Protein AF-A0A1I7XJQ4-F1 (afdb_monomer_lite)

Secondary structure (DSSP, 8-state):
---HHHHHHHHHHHHHHHHHHHHHHHTT-HHHHHHHHHHHHHHTT--S-TTHHHHHGGG-S-HHHHHHHHHHHHHHHHT-SSHHHHHHHHHHHTT-

Foldseek 3Di:
DPDPVVVVVVVVVLLVLLVVLLVCLVVLVLVVSLVVLQVVCVVVVDPQASCVVLVVQCVDPDPSSNVSSVSSLVSNLVSPPDPVSNVVSVCRVVVD

Sequence (96 aa):
MQTEFTELIFESEILTALRLLLTALQRGRFDDAVDCITAWQDLTDSNDSPLCPLLECLQDEDQSIVTEAIRVISGLVLHAPDSVREFRIKNELAGK

pLDDT: mean 84.03, std 17.73, range [28.53, 97.94]

Organism: Heterorhabditis bacteriophora (NCBI:txid37862)

Structure (mmCIF, N/CA/C/O backbone):
data_AF-A0A1I7XJQ4-F1
#
_entry.id   AF-A0A1I7XJQ4-F1
#
loop_
_atom_site.group_PDB
_atom_site.id
_atom_site.type_symbol
_atom_site.label_atom_id
_atom_site.label_alt_id
_atom_site.label_comp_id
_atom_site.label_asym_id
_atom_site.label_entity_id
_atom_site.label_seq_id
_atom_site.pdbx_PDB_ins_code
_atom_site.Cartn_x
_atom_site.Cartn_y
_atom_site.Cartn_z
_atom_site.occupancy
_atom_site.B_iso_or_equiv
_atom_site.auth_seq_id
_atom_site.auth_comp_id
_atom_site.auth_asym_id
_atom_site.auth_atom_id
_atom_site.pdbx_PDB_model_num
ATOM 1 N N . MET A 1 1 ? -26.561 9.087 11.438 1.00 38.56 1 MET A N 1
ATOM 2 C CA . MET A 1 1 ? -26.710 7.839 12.214 1.00 38.56 1 MET A CA 1
ATOM 3 C C . MET A 1 1 ? -26.264 6.708 11.300 1.00 38.56 1 MET A C 1
ATOM 5 O O . MET A 1 1 ? -27.095 6.006 10.742 1.00 38.56 1 MET A O 1
ATOM 9 N N . GLN A 1 2 ? -24.958 6.643 11.031 1.00 39.88 2 GLN A N 1
ATOM 10 C CA . GLN A 1 2 ? -24.352 5.447 10.454 1.00 39.88 2 GLN A CA 1
ATOM 11 C C . GLN A 1 2 ? -24.265 4.450 11.607 1.00 39.88 2 GLN A C 1
ATOM 13 O O . GLN A 1 2 ? -23.828 4.794 12.699 1.00 39.88 2 GLN A O 1
ATOM 18 N N . THR A 1 3 ? -24.879 3.294 11.417 1.00 38.28 3 THR A N 1
ATOM 19 C CA . THR A 1 3 ? -24.936 2.208 12.393 1.00 38.28 3 THR A CA 1
ATOM 20 C C . THR A 1 3 ? -23.560 1.559 12.502 1.00 38.28 3 THR A C 1
ATOM 22 O O . THR A 1 3 ? -22.984 1.270 11.461 1.00 38.28 3 THR A O 1
ATOM 25 N N . GLU A 1 4 ? -23.091 1.254 13.718 1.00 39.88 4 GLU A N 1
ATOM 26 C CA . GLU A 1 4 ? -21.866 0.470 14.017 1.00 39.88 4 GLU A CA 1
ATOM 27 C C . GLU A 1 4 ? -21.695 -0.761 13.104 1.00 39.88 4 GLU A C 1
ATOM 29 O O . GLU A 1 4 ? -20.591 -1.173 12.781 1.00 39.88 4 GLU A O 1
ATOM 34 N N . PHE A 1 5 ? 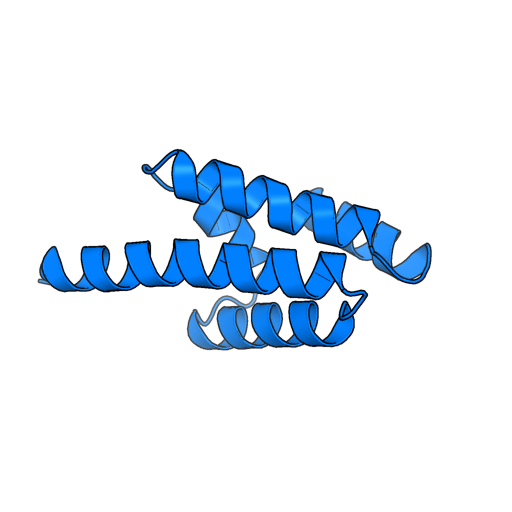-22.803 -1.341 12.631 1.00 28.53 5 PHE A N 1
ATOM 35 C CA . PHE A 1 5 ? -22.816 -2.473 11.705 1.00 28.53 5 PHE A CA 1
ATOM 36 C C . PHE A 1 5 ? -22.227 -2.163 10.317 1.00 28.53 5 PHE A C 1
ATOM 38 O O . PHE A 1 5 ? -21.724 -3.062 9.652 1.00 28.53 5 PHE A O 1
ATOM 45 N N . THR A 1 6 ? -22.308 -0.914 9.859 1.00 33.28 6 THR A N 1
ATOM 46 C CA . THR A 1 6 ? -21.736 -0.476 8.583 1.00 33.28 6 THR A CA 1
ATOM 47 C C . THR A 1 6 ? -20.226 -0.273 8.719 1.00 33.28 6 THR A C 1
ATOM 49 O O . THR A 1 6 ? -19.493 -0.734 7.854 1.00 33.28 6 THR A O 1
ATOM 52 N N . GLU A 1 7 ? -19.759 0.323 9.822 1.00 46.03 7 GLU A N 1
ATOM 53 C CA . GLU A 1 7 ? -18.325 0.446 10.153 1.00 46.03 7 GLU A CA 1
ATOM 54 C C . GLU A 1 7 ? -17.660 -0.934 10.276 1.00 46.03 7 GLU A C 1
ATOM 56 O O . GLU A 1 7 ? -16.644 -1.183 9.636 1.00 46.03 7 GLU A O 1
ATOM 61 N N . LEU A 1 8 ? -18.305 -1.886 10.961 1.00 39.09 8 LEU A N 1
ATOM 62 C CA . LEU A 1 8 ? -17.768 -3.240 11.157 1.00 39.09 8 LEU A CA 1
ATOM 63 C C . LEU A 1 8 ? -17.660 -4.065 9.859 1.00 39.09 8 LEU A C 1
ATOM 65 O O . LEU A 1 8 ? -16.751 -4.886 9.710 1.00 39.09 8 LEU A O 1
ATOM 69 N N . ILE A 1 9 ? -18.595 -3.877 8.915 1.00 42.72 9 ILE A N 1
ATOM 70 C CA . ILE A 1 9 ? -18.516 -4.512 7.588 1.00 42.72 9 ILE A CA 1
ATOM 71 C C . ILE A 1 9 ? -17.318 -3.936 6.825 1.00 42.72 9 ILE A C 1
ATOM 73 O O . ILE A 1 9 ? -16.498 -4.716 6.336 1.00 42.72 9 ILE A O 1
ATOM 77 N N . PHE A 1 10 ? -17.149 -2.609 6.829 1.00 56.56 10 PHE A N 1
ATOM 78 C CA . PHE A 1 10 ? -16.030 -1.947 6.160 1.00 56.56 10 PHE A CA 1
ATOM 79 C C . PHE A 1 10 ? -14.666 -2.278 6.787 1.00 56.56 10 PHE A C 1
ATOM 81 O O . PHE A 1 10 ? -13.725 -2.523 6.042 1.00 56.56 10 PHE A O 1
ATOM 88 N N . GLU A 1 11 ? -14.529 -2.388 8.110 1.00 56.94 11 GLU A N 1
ATOM 89 C CA . GLU A 1 11 ? -13.250 -2.737 8.763 1.00 56.94 11 GLU A CA 1
ATOM 90 C C . GLU A 1 11 ? -12.743 -4.135 8.370 1.00 56.94 11 GLU A C 1
ATOM 92 O O . GLU A 1 11 ? -11.573 -4.324 8.015 1.00 56.94 11 GLU A O 1
ATOM 97 N N . SER A 1 12 ? -13.637 -5.132 8.360 1.00 61.81 12 SER A N 1
ATOM 98 C CA . SER A 1 12 ? -13.286 -6.495 7.936 1.00 61.81 12 SER A CA 1
ATOM 99 C C . SER A 1 12 ? -12.898 -6.567 6.450 1.00 61.81 12 SER A C 1
ATOM 101 O O . SER A 1 12 ? -12.033 -7.361 6.050 1.00 61.81 12 SER A O 1
ATOM 103 N N . GLU A 1 13 ? -13.500 -5.702 5.632 1.00 80.19 13 GLU A N 1
ATOM 104 C CA . GLU A 1 13 ? -13.214 -5.555 4.208 1.00 80.19 13 GLU A CA 1
ATOM 105 C C . GLU A 1 13 ? -11.902 -4.799 3.971 1.00 80.19 13 GLU A C 1
ATOM 107 O O . GLU A 1 13 ? -11.124 -5.219 3.113 1.00 80.19 13 GLU A O 1
ATOM 112 N N . ILE A 1 14 ? -11.587 -3.780 4.779 1.00 87.25 14 ILE A N 1
ATOM 113 C CA . ILE A 1 14 ? -10.326 -3.026 4.739 1.00 87.25 14 ILE A CA 1
ATOM 114 C C . ILE A 1 14 ? -9.152 -3.952 5.039 1.00 87.25 14 ILE A C 1
ATOM 116 O O . ILE A 1 14 ? -8.221 -4.049 4.236 1.00 87.25 14 ILE A O 1
ATOM 120 N N . LEU A 1 15 ? -9.199 -4.708 6.140 1.00 90.31 15 LEU A N 1
ATOM 121 C CA . LEU A 1 15 ? -8.115 -5.632 6.484 1.00 90.31 15 LEU A CA 1
ATOM 122 C C . LEU A 1 15 ? -7.901 -6.687 5.386 1.00 90.31 15 LEU A C 1
ATOM 124 O O . LEU A 1 15 ? -6.768 -7.053 5.058 1.00 90.31 15 LEU A O 1
ATOM 128 N N . THR A 1 16 ? -8.990 -7.170 4.786 1.00 90.75 16 THR A N 1
ATOM 129 C CA . THR A 1 16 ? -8.932 -8.115 3.665 1.00 90.75 16 THR A CA 1
ATOM 130 C C . THR A 1 16 ? -8.333 -7.469 2.415 1.00 90.75 16 THR A C 1
ATOM 132 O O . THR A 1 16 ? -7.458 -8.067 1.783 1.00 90.75 16 THR A O 1
ATOM 135 N N . ALA A 1 17 ? -8.737 -6.245 2.080 1.00 91.19 17 ALA A N 1
ATOM 136 C CA . ALA A 1 17 ? -8.201 -5.480 0.961 1.00 91.19 17 ALA A CA 1
ATOM 137 C C . ALA A 1 17 ? -6.694 -5.234 1.124 1.00 91.19 17 ALA A C 1
ATOM 139 O O . ALA A 1 17 ? -5.926 -5.534 0.209 1.00 91.19 17 ALA A O 1
ATOM 140 N N . LEU A 1 18 ? -6.243 -4.814 2.310 1.00 94.44 18 LEU A N 1
ATOM 141 C CA . LEU A 1 18 ? -4.822 -4.627 2.625 1.00 94.44 18 LEU A CA 1
ATOM 142 C C . LEU A 1 18 ? -4.018 -5.920 2.419 1.00 94.44 18 LEU A C 1
ATOM 144 O O . LEU A 1 18 ? -2.950 -5.911 1.802 1.00 94.44 18 LEU A O 1
ATOM 148 N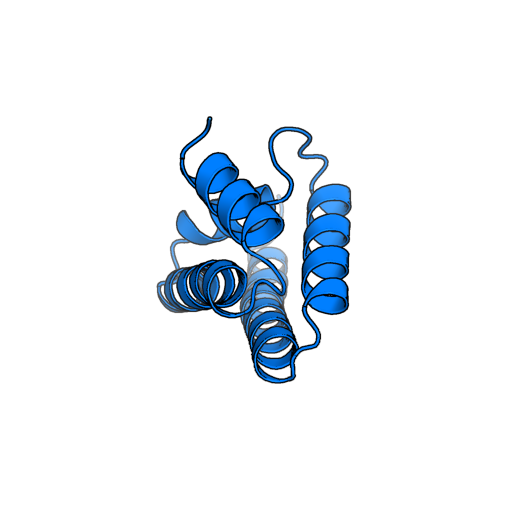 N . ARG A 1 19 ? -4.547 -7.070 2.854 1.00 95.31 19 ARG A N 1
ATOM 149 C CA . ARG A 1 19 ? -3.905 -8.378 2.627 1.00 95.31 19 ARG A CA 1
ATOM 150 C C . ARG A 1 19 ? -3.841 -8.758 1.148 1.00 95.31 19 ARG A C 1
ATOM 152 O O . ARG A 1 19 ? -2.844 -9.342 0.710 1.00 95.31 19 ARG A O 1
ATOM 159 N N . LEU A 1 20 ? -4.873 -8.439 0.368 1.00 94.00 20 LEU A N 1
ATOM 160 C CA . LEU A 1 20 ? -4.889 -8.677 -1.078 1.00 94.00 20 LEU A CA 1
ATOM 161 C C . LEU A 1 20 ? -3.878 -7.788 -1.810 1.00 94.00 20 LEU A C 1
ATOM 163 O O . LEU A 1 20 ? -3.140 -8.300 -2.655 1.00 94.00 20 LEU A O 1
ATOM 167 N N . LEU A 1 21 ? -3.782 -6.508 -1.440 1.00 95.44 21 LEU A N 1
ATOM 168 C CA . LEU A 1 21 ? -2.774 -5.574 -1.950 1.00 95.44 21 LEU A CA 1
ATOM 169 C C . LEU A 1 21 ? -1.360 -6.080 -1.653 1.00 95.44 21 LEU A C 1
ATOM 171 O O . LEU A 1 21 ? -0.540 -6.210 -2.562 1.00 95.44 21 LEU A O 1
ATOM 175 N N . LEU A 1 22 ? -1.091 -6.470 -0.404 1.00 96.81 22 LEU A N 1
ATOM 176 C CA . LEU A 1 22 ? 0.201 -7.036 -0.016 1.00 96.81 22 LEU A CA 1
ATOM 177 C C . LEU A 1 22 ? 0.534 -8.301 -0.821 1.00 96.81 22 LEU A C 1
ATOM 179 O O . LEU A 1 22 ? 1.655 -8.464 -1.301 1.00 96.81 22 LEU A O 1
ATOM 183 N N . THR A 1 23 ? -0.452 -9.177 -1.025 1.00 96.62 23 THR A N 1
ATOM 184 C CA . THR A 1 23 ? -0.292 -10.388 -1.844 1.00 96.62 23 THR A CA 1
ATOM 185 C C . THR A 1 23 ? -0.001 -10.053 -3.310 1.00 96.62 23 THR A C 1
ATOM 187 O O . THR A 1 23 ? 0.768 -10.759 -3.963 1.00 96.62 23 THR A O 1
ATOM 190 N N . ALA A 1 24 ? -0.612 -9.004 -3.865 1.00 94.88 24 ALA A N 1
ATOM 191 C CA . ALA A 1 24 ? -0.326 -8.543 -5.221 1.00 94.88 24 ALA A CA 1
ATOM 192 C C . ALA A 1 24 ? 1.126 -8.057 -5.347 1.00 94.88 24 ALA A C 1
ATOM 194 O O . ALA A 1 24 ? 1.843 -8.542 -6.226 1.00 94.88 24 ALA A O 1
ATOM 195 N N . LEU A 1 25 ? 1.585 -7.224 -4.409 1.00 96.81 25 LEU A N 1
ATOM 196 C CA . LEU A 1 25 ? 2.962 -6.719 -4.354 1.00 96.81 25 LEU A CA 1
ATOM 197 C C . LEU A 1 25 ? 3.989 -7.856 -4.266 1.00 96.81 25 LEU A C 1
ATOM 199 O O . LEU A 1 25 ? 4.918 -7.918 -5.069 1.00 96.81 25 LEU A O 1
ATOM 203 N N . GLN A 1 26 ? 3.769 -8.826 -3.375 1.00 96.00 26 GLN A N 1
ATOM 204 C CA . GLN A 1 26 ? 4.638 -10.002 -3.222 1.00 96.00 26 GLN A CA 1
ATOM 205 C C . GLN A 1 26 ? 4.699 -10.885 -4.477 1.00 96.00 26 GLN A C 1
ATOM 207 O O . GLN A 1 26 ? 5.667 -11.617 -4.679 1.00 96.00 26 GLN A O 1
ATOM 212 N N . ARG A 1 27 ? 3.672 -10.827 -5.331 1.00 97.25 27 ARG A N 1
ATOM 213 C CA . ARG A 1 27 ? 3.612 -11.539 -6.616 1.00 97.25 27 ARG A CA 1
ATOM 214 C C . ARG A 1 27 ? 4.170 -10.720 -7.784 1.00 97.25 27 ARG A C 1
ATOM 216 O O . ARG A 1 27 ? 4.010 -11.138 -8.926 1.00 97.25 27 ARG A O 1
ATOM 223 N N . GLY A 1 28 ? 4.788 -9.567 -7.522 1.00 95.25 28 GLY A N 1
ATOM 224 C CA . GLY A 1 28 ? 5.319 -8.674 -8.554 1.00 95.25 28 GLY A CA 1
ATOM 225 C C . GLY A 1 28 ? 4.241 -7.932 -9.346 1.00 95.25 28 GLY A C 1
ATOM 226 O O . GLY A 1 28 ? 4.538 -7.356 -10.388 1.00 95.25 28 GLY A O 1
ATOM 227 N N . ARG A 1 29 ? 2.990 -7.932 -8.870 1.00 95.81 29 ARG A N 1
ATOM 228 C CA . ARG A 1 29 ? 1.866 -7.216 -9.488 1.00 95.81 29 ARG A CA 1
ATOM 229 C C . ARG A 1 29 ? 1.763 -5.820 -8.888 1.00 95.81 29 ARG A C 1
ATOM 231 O O . ARG A 1 29 ? 0.825 -5.508 -8.160 1.00 95.81 29 ARG A O 1
ATOM 238 N N . PHE A 1 30 ? 2.810 -5.034 -9.117 1.00 95.75 30 PHE A N 1
ATOM 239 C CA . PHE A 1 30 ? 2.939 -3.697 -8.550 1.00 95.75 30 PHE A CA 1
ATOM 240 C C . PHE A 1 30 ? 1.889 -2.739 -9.117 1.00 95.75 30 PHE A C 1
ATOM 242 O O . PHE A 1 30 ? 1.211 -2.069 -8.346 1.00 95.75 30 PHE A O 1
ATOM 249 N N . ASP A 1 31 ? 1.731 -2.715 -10.443 1.00 95.31 31 ASP A N 1
ATOM 250 C CA . ASP A 1 31 ? 0.785 -1.813 -11.106 1.00 95.31 31 ASP A CA 1
ATOM 251 C C . ASP A 1 31 ? -0.662 -2.126 -10.686 1.00 95.31 31 ASP A C 1
ATOM 253 O O . ASP A 1 31 ? -1.361 -1.216 -10.260 1.00 95.31 31 ASP A O 1
ATOM 257 N N . ASP A 1 32 ? -1.058 -3.408 -10.631 1.00 93.75 32 ASP A N 1
ATOM 258 C CA . ASP A 1 32 ? -2.373 -3.820 -10.107 1.00 93.75 32 ASP A CA 1
ATOM 259 C C . ASP A 1 32 ? -2.633 -3.283 -8.685 1.00 93.75 32 ASP A C 1
ATOM 261 O O . ASP A 1 32 ? -3.746 -2.881 -8.353 1.00 93.75 32 ASP A O 1
ATOM 265 N N . ALA A 1 33 ? -1.618 -3.307 -7.813 1.00 93.31 33 ALA A N 1
ATOM 266 C CA . ALA A 1 33 ? -1.757 -2.823 -6.442 1.00 93.31 33 ALA A CA 1
ATOM 267 C C . ALA A 1 33 ? -1.909 -1.297 -6.394 1.00 93.31 33 ALA A C 1
ATOM 269 O O . ALA A 1 33 ? -2.729 -0.798 -5.626 1.00 93.31 33 ALA A O 1
ATOM 270 N N . VAL A 1 34 ? -1.148 -0.566 -7.214 1.00 92.88 34 VAL A N 1
ATOM 271 C CA . VAL A 1 34 ? -1.268 0.894 -7.335 1.00 92.88 34 VAL A CA 1
ATOM 272 C C . VAL A 1 34 ? -2.637 1.277 -7.886 1.00 92.88 34 VAL A C 1
ATOM 274 O O . VAL A 1 34 ? -3.297 2.113 -7.280 1.00 92.88 34 VAL A O 1
ATOM 277 N N . ASP A 1 35 ? -3.098 0.622 -8.952 1.00 90.62 35 ASP A N 1
ATOM 278 C CA . ASP A 1 35 ? -4.408 0.881 -9.557 1.00 90.62 35 ASP A CA 1
ATOM 279 C C . ASP A 1 35 ? -5.543 0.668 -8.547 1.00 90.62 35 ASP A C 1
ATOM 281 O O . ASP A 1 35 ? -6.460 1.484 -8.460 1.00 90.62 35 ASP A O 1
ATOM 285 N N . CYS A 1 36 ? -5.465 -0.384 -7.725 1.00 90.81 36 CYS A N 1
ATOM 286 C CA . CYS A 1 36 ? -6.434 -0.608 -6.653 1.00 90.81 36 CYS A CA 1
ATOM 287 C C . CYS A 1 36 ? -6.407 0.492 -5.580 1.00 90.81 36 CYS A C 1
ATOM 289 O O . CYS A 1 36 ? -7.463 0.879 -5.087 1.00 90.81 36 CYS A O 1
ATOM 291 N N . ILE A 1 37 ? -5.226 0.984 -5.198 1.00 89.88 37 ILE A N 1
ATOM 292 C CA . ILE A 1 37 ? -5.099 2.065 -4.208 1.00 89.88 37 ILE A CA 1
ATOM 293 C C . ILE A 1 37 ? -5.641 3.380 -4.782 1.00 89.88 37 ILE A C 1
ATOM 295 O O . ILE A 1 37 ? -6.362 4.090 -4.088 1.00 89.88 37 ILE A O 1
ATOM 299 N N . THR A 1 38 ? -5.357 3.681 -6.051 1.00 88.12 38 THR A N 1
ATOM 300 C CA . THR A 1 38 ? -5.918 4.847 -6.745 1.00 88.12 38 THR A CA 1
ATOM 301 C C . THR A 1 38 ? -7.438 4.754 -6.844 1.00 88.12 38 THR A C 1
ATOM 303 O O . THR A 1 38 ? -8.126 5.699 -6.482 1.00 88.12 38 THR A O 1
ATOM 306 N N . ALA A 1 39 ? -7.980 3.593 -7.219 1.00 85.75 39 ALA A N 1
ATOM 307 C CA . ALA A 1 39 ? -9.426 3.386 -7.242 1.00 85.75 39 ALA A CA 1
ATOM 308 C C . ALA A 1 39 ? -10.064 3.545 -5.851 1.00 85.75 39 ALA A C 1
ATOM 310 O O . ALA A 1 39 ? -11.184 4.032 -5.741 1.00 85.75 39 ALA A O 1
ATOM 311 N N . TRP A 1 40 ? -9.368 3.152 -4.781 1.00 86.81 40 TRP A N 1
ATOM 312 C CA . TRP A 1 40 ? -9.828 3.404 -3.416 1.00 86.81 40 TRP A CA 1
ATOM 313 C C . TRP A 1 40 ? -9.831 4.906 -3.100 1.00 86.81 40 TRP A C 1
ATOM 315 O O . TRP A 1 40 ? -10.825 5.414 -2.593 1.00 86.81 40 TRP A O 1
ATOM 325 N N . GLN A 1 41 ? -8.778 5.638 -3.459 1.00 84.00 41 GLN A N 1
ATOM 326 C CA . GLN A 1 41 ? -8.716 7.091 -3.276 1.00 84.00 41 GLN A CA 1
ATOM 327 C C . GLN A 1 41 ? -9.841 7.827 -4.026 1.00 84.00 41 GLN A C 1
ATOM 329 O O . GLN A 1 41 ? -10.453 8.733 -3.463 1.00 84.00 41 GLN A O 1
ATOM 334 N N . ASP A 1 42 ? -10.182 7.392 -5.240 1.00 82.25 42 ASP A N 1
ATOM 335 C CA . ASP A 1 42 ? -11.319 7.938 -5.993 1.00 82.25 42 ASP A CA 1
ATOM 336 C C . ASP A 1 42 ? -12.666 7.719 -5.274 1.00 82.25 42 ASP A C 1
ATOM 338 O O . ASP A 1 42 ? -13.581 8.528 -5.408 1.00 82.25 42 ASP A O 1
ATOM 342 N N . LEU A 1 43 ? -12.810 6.639 -4.496 1.00 79.88 43 LEU A N 1
ATOM 343 C CA . LEU A 1 43 ? -14.027 6.360 -3.724 1.00 79.88 43 LEU A CA 1
ATOM 344 C C . LEU A 1 43 ? -14.138 7.203 -2.450 1.00 79.88 43 LEU A C 1
ATOM 346 O O . LEU A 1 43 ? -15.248 7.383 -1.949 1.00 79.88 43 LEU A O 1
ATOM 350 N N . THR A 1 44 ? -13.018 7.691 -1.911 1.00 72.75 44 THR A N 1
ATOM 351 C CA . THR A 1 44 ? -13.002 8.514 -0.692 1.00 72.75 44 THR A CA 1
ATOM 352 C C . THR A 1 44 ? -13.038 10.018 -0.979 1.00 72.75 44 THR A C 1
ATOM 354 O O . THR A 1 44 ? -13.000 10.805 -0.036 1.00 72.75 44 THR A O 1
ATOM 357 N N . ASP A 1 45 ? -13.152 10.432 -2.253 1.00 65.88 45 ASP A N 1
ATOM 358 C CA . ASP A 1 45 ? -13.167 11.838 -2.710 1.00 65.88 45 ASP A CA 1
ATOM 359 C C . ASP A 1 45 ? -11.972 12.675 -2.185 1.00 65.88 45 ASP A C 1
ATOM 361 O O . ASP A 1 45 ? -12.008 13.909 -2.137 1.00 65.88 45 ASP A O 1
ATOM 365 N N . SER A 1 46 ? -10.879 12.013 -1.793 1.00 62.94 46 SER A N 1
ATOM 366 C CA . SER A 1 46 ? -9.699 12.663 -1.222 1.00 62.94 46 SER A CA 1
ATOM 367 C C . SER A 1 46 ? -8.697 13.003 -2.318 1.00 62.94 46 SER A C 1
ATOM 369 O O . SER A 1 46 ? -8.075 12.114 -2.885 1.00 62.94 46 SER A O 1
ATOM 371 N N . ASN A 1 47 ? -8.509 14.288 -2.629 1.00 62.81 47 ASN A N 1
ATOM 372 C CA . ASN A 1 47 ? -7.583 14.736 -3.684 1.00 62.81 47 ASN A CA 1
ATOM 373 C C . ASN A 1 47 ? -6.152 15.009 -3.192 1.00 62.81 47 ASN A C 1
ATOM 375 O O . ASN A 1 47 ? -5.319 15.474 -3.971 1.00 62.81 47 ASN A O 1
ATOM 379 N N . ASP A 1 48 ? -5.860 14.757 -1.917 1.00 69.75 48 ASP A N 1
ATOM 380 C CA . ASP A 1 48 ? -4.623 15.246 -1.303 1.00 69.75 48 ASP A CA 1
ATOM 381 C C . ASP A 1 48 ? -3.413 14.349 -1.590 1.00 69.75 48 ASP A C 1
ATOM 383 O O . ASP A 1 48 ? -2.292 14.845 -1.685 1.00 69.75 48 ASP A O 1
ATOM 387 N N . SER A 1 49 ? -3.620 13.036 -1.738 1.00 78.62 49 SER A N 1
ATOM 388 C CA . SER A 1 49 ? -2.538 12.075 -1.964 1.00 78.62 49 SER A CA 1
ATOM 389 C C . SER A 1 49 ? -3.055 10.751 -2.534 1.00 78.62 49 SER A C 1
ATOM 391 O O . SER A 1 49 ? -4.009 10.198 -1.983 1.00 78.62 49 SER A O 1
ATOM 393 N N . PRO A 1 50 ? -2.380 10.138 -3.528 1.00 79.19 50 PRO A N 1
ATOM 394 C CA . PRO A 1 50 ? -2.680 8.771 -3.959 1.00 79.19 50 PRO A CA 1
ATOM 395 C C . PRO A 1 50 ? -2.527 7.728 -2.844 1.00 79.19 50 PRO A C 1
ATOM 397 O O . PRO A 1 50 ? -3.073 6.638 -2.949 1.00 79.19 50 PRO A O 1
ATOM 400 N N . LEU A 1 51 ? -1.770 8.029 -1.782 1.00 87.44 51 LEU A N 1
ATOM 401 C CA . LEU A 1 51 ? -1.598 7.141 -0.629 1.00 87.44 51 LEU A CA 1
ATOM 402 C C . LEU A 1 51 ? -2.581 7.443 0.506 1.00 87.44 51 LEU A C 1
ATOM 404 O O . LEU A 1 51 ? -2.543 6.746 1.520 1.00 87.44 51 LEU A O 1
ATOM 408 N N . CYS A 1 52 ? -3.459 8.440 0.352 1.00 85.69 52 CYS A N 1
ATOM 409 C CA . CYS A 1 52 ? -4.378 8.886 1.398 1.00 85.69 52 CYS A CA 1
ATOM 410 C C . CYS A 1 52 ? -5.166 7.738 2.057 1.00 85.69 52 CYS A C 1
ATOM 412 O O . CYS A 1 52 ? -5.110 7.659 3.283 1.00 85.69 52 CYS A O 1
ATOM 414 N N . PRO A 1 53 ? -5.753 6.770 1.321 1.00 87.69 53 PRO A N 1
ATOM 415 C CA . PRO A 1 53 ? -6.475 5.665 1.958 1.00 87.69 53 PRO A CA 1
ATOM 416 C C . PRO A 1 53 ? -5.606 4.828 2.906 1.00 87.69 53 PRO A C 1
ATOM 418 O O . PRO A 1 53 ? -6.042 4.406 3.975 1.00 87.69 53 PRO A O 1
ATOM 421 N N . LEU A 1 54 ? -4.336 4.612 2.548 1.00 90.69 54 LEU A N 1
ATOM 422 C CA . LEU A 1 54 ? -3.396 3.889 3.405 1.00 90.69 54 LEU A CA 1
ATOM 423 C C . LEU A 1 54 ? -2.959 4.732 4.606 1.00 90.69 54 LEU A C 1
ATOM 425 O O . LEU A 1 54 ? -2.711 4.168 5.666 1.00 90.69 54 LEU A O 1
ATOM 429 N N . LEU A 1 55 ? -2.854 6.055 4.452 1.00 89.50 55 LEU A N 1
ATOM 430 C CA . LEU A 1 55 ? -2.532 6.973 5.547 1.00 89.50 55 LEU A CA 1
ATOM 431 C C . LEU A 1 55 ? -3.679 7.078 6.558 1.00 89.50 55 LEU A C 1
ATOM 433 O O . LEU A 1 55 ? -3.417 7.123 7.758 1.00 89.50 55 LEU A O 1
ATOM 437 N N . GLU A 1 56 ? -4.928 7.064 6.093 1.00 88.06 56 GLU A N 1
ATOM 438 C CA . GLU A 1 56 ? -6.119 6.989 6.946 1.00 88.06 56 GLU A CA 1
ATOM 439 C C . GLU A 1 56 ? -6.118 5.697 7.771 1.00 88.06 56 GLU A C 1
ATOM 441 O O . GLU A 1 56 ? -6.305 5.751 8.984 1.00 88.06 56 GLU A O 1
ATOM 446 N N . CYS A 1 57 ? -5.758 4.560 7.163 1.00 90.62 57 CYS A N 1
ATOM 447 C CA . CYS A 1 57 ? -5.609 3.285 7.878 1.00 90.62 57 CYS A CA 1
ATOM 448 C C . CYS A 1 57 ? -4.536 3.315 8.984 1.00 90.62 57 CYS A C 1
ATOM 450 O O . CYS A 1 57 ? -4.549 2.467 9.873 1.00 90.62 57 CYS A O 1
ATOM 452 N N . LEU A 1 58 ? -3.579 4.253 8.953 1.00 90.75 58 LEU A N 1
ATOM 453 C CA . LEU A 1 58 ? -2.594 4.412 10.034 1.00 90.75 58 LEU A CA 1
ATOM 454 C C . LEU A 1 58 ? -3.165 5.127 11.264 1.00 90.75 58 LEU A C 1
ATOM 456 O O . LEU A 1 58 ? -2.523 5.106 12.313 1.00 90.75 58 LEU A O 1
ATOM 460 N N . GLN A 1 59 ? -4.319 5.782 11.131 1.00 88.94 59 GLN A N 1
ATOM 461 C CA . GLN A 1 59 ? -5.031 6.452 12.223 1.00 88.94 59 GLN A CA 1
ATOM 462 C C . GLN A 1 59 ? -6.153 5.583 12.813 1.00 88.94 59 GLN A C 1
ATOM 464 O O . GLN A 1 59 ? -6.881 6.051 13.685 1.00 88.94 59 GLN A O 1
ATOM 469 N N . ASP A 1 60 ? -6.294 4.343 12.337 1.00 89.62 60 ASP A N 1
ATOM 470 C CA . ASP A 1 60 ? -7.320 3.400 12.775 1.00 89.62 60 ASP A CA 1
ATOM 471 C C . ASP A 1 60 ? -7.088 2.930 14.227 1.00 89.62 60 ASP A C 1
ATOM 473 O O . ASP A 1 60 ? -5.948 2.828 14.699 1.00 89.62 60 ASP A O 1
ATOM 477 N N . GLU A 1 61 ? -8.171 2.639 14.952 1.00 90.06 61 GLU A N 1
ATOM 478 C CA . GLU A 1 61 ? -8.103 2.129 16.324 1.00 90.06 61 GLU A CA 1
ATOM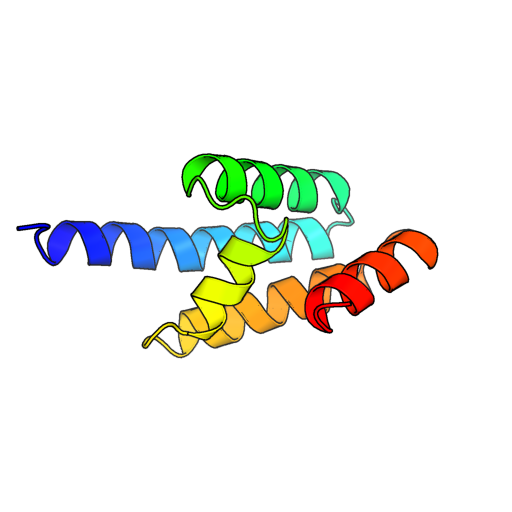 479 C C . GLU A 1 61 ? -7.702 0.639 16.364 1.00 90.06 61 GLU A C 1
ATOM 481 O O . GLU A 1 61 ? -7.040 0.200 17.318 1.00 90.06 61 GLU A O 1
ATOM 486 N N . ASP A 1 62 ? -8.021 -0.142 15.320 1.00 89.94 62 ASP A N 1
ATOM 487 C CA . ASP A 1 62 ? -7.615 -1.542 15.193 1.00 89.94 62 ASP A CA 1
ATOM 488 C C . ASP A 1 62 ? -6.145 -1.657 14.766 1.00 89.94 62 ASP A C 1
ATOM 490 O O . ASP A 1 62 ? -5.740 -1.453 13.617 1.00 89.94 62 ASP A O 1
ATOM 494 N N . GLN A 1 63 ? -5.324 -2.117 15.708 1.00 92.31 63 GLN A N 1
ATOM 495 C CA . GLN A 1 63 ? -3.899 -2.377 15.499 1.00 92.31 63 GLN A CA 1
ATOM 496 C C . GLN A 1 63 ? -3.611 -3.360 14.356 1.00 92.31 63 GLN A C 1
ATOM 498 O O . GLN A 1 63 ? -2.520 -3.331 13.777 1.00 92.31 63 GLN A O 1
ATOM 503 N N . SER A 1 64 ? -4.557 -4.236 14.023 1.00 93.31 64 SER A N 1
ATOM 504 C CA . SER A 1 64 ? -4.447 -5.165 12.899 1.00 93.31 64 SER A CA 1
ATOM 505 C C . SER A 1 64 ? -4.466 -4.419 11.569 1.00 93.31 64 SER A C 1
ATOM 507 O O . SER A 1 64 ? -3.622 -4.700 10.718 1.00 93.31 64 SER A O 1
ATOM 509 N N . ILE A 1 65 ? -5.375 -3.451 11.411 1.00 92.44 65 ILE A N 1
ATOM 510 C CA . ILE A 1 65 ? -5.478 -2.593 10.223 1.00 92.44 65 ILE A CA 1
ATOM 511 C C . ILE A 1 65 ? -4.216 -1.744 10.097 1.00 92.44 65 ILE A C 1
ATOM 513 O O . ILE A 1 65 ? -3.563 -1.781 9.051 1.00 92.44 65 ILE A O 1
ATOM 517 N N . VAL A 1 66 ? -3.795 -1.091 11.185 1.00 94.44 66 VAL A N 1
ATOM 518 C CA . VAL A 1 66 ? -2.567 -0.277 11.217 1.00 94.44 66 VAL A CA 1
ATOM 519 C C . VAL A 1 66 ? -1.345 -1.103 10.801 1.00 94.44 66 VAL A C 1
ATOM 521 O O . VAL A 1 66 ? -0.557 -0.693 9.945 1.0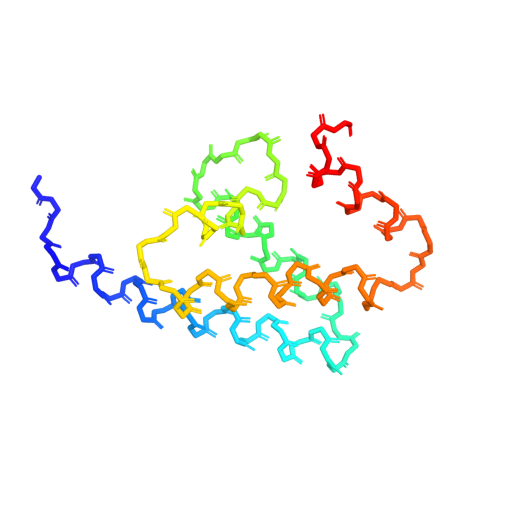0 94.44 66 VAL A O 1
ATOM 524 N N . THR A 1 67 ? -1.190 -2.302 11.367 1.00 96.69 67 THR A N 1
ATOM 525 C CA . THR A 1 67 ? -0.063 -3.194 11.050 1.00 96.69 67 THR A CA 1
ATOM 526 C C . THR A 1 67 ? -0.067 -3.602 9.578 1.00 96.69 67 THR A C 1
ATOM 528 O O . THR A 1 67 ? 0.981 -3.587 8.923 1.00 96.69 67 THR A O 1
ATOM 531 N N . GLU A 1 68 ? -1.231 -3.952 9.037 1.00 95.31 68 GLU A N 1
ATOM 532 C CA . GLU A 1 68 ? -1.349 -4.383 7.648 1.00 95.31 68 GLU A CA 1
ATOM 533 C C . GLU A 1 68 ? -1.147 -3.219 6.669 1.00 95.31 68 GLU A C 1
ATOM 535 O O . GLU A 1 68 ? -0.477 -3.399 5.650 1.00 95.31 68 GLU A O 1
ATOM 540 N N . ALA A 1 69 ? -1.608 -2.012 7.001 1.00 95.12 69 ALA A N 1
ATOM 541 C CA . ALA A 1 69 ? -1.352 -0.803 6.223 1.00 95.12 69 ALA A CA 1
ATOM 542 C C . ALA A 1 69 ? 0.150 -0.484 6.156 1.00 95.12 69 ALA A C 1
ATOM 544 O O . ALA A 1 69 ? 0.689 -0.284 5.065 1.00 95.12 69 ALA A O 1
ATOM 545 N N . ILE A 1 70 ? 0.871 -0.559 7.284 1.00 97.12 70 ILE A N 1
ATOM 546 C CA . ILE A 1 70 ? 2.338 -0.408 7.316 1.00 97.12 70 ILE A CA 1
ATOM 547 C C . ILE A 1 70 ? 3.019 -1.438 6.407 1.00 97.12 70 ILE A C 1
ATOM 549 O O . ILE A 1 70 ? 3.981 -1.110 5.704 1.00 97.12 70 ILE A O 1
ATOM 553 N N . ARG A 1 71 ? 2.537 -2.687 6.396 1.00 97.94 71 ARG A N 1
ATOM 554 C CA . ARG A 1 71 ? 3.077 -3.737 5.518 1.00 97.94 71 ARG A CA 1
ATOM 555 C C . ARG A 1 71 ? 2.836 -3.434 4.046 1.00 97.94 71 ARG A C 1
ATOM 557 O O . ARG A 1 71 ? 3.755 -3.637 3.257 1.00 97.94 71 ARG A O 1
ATOM 564 N N . VAL A 1 72 ? 1.657 -2.938 3.673 1.00 97.19 72 VAL A N 1
ATOM 565 C CA . VAL A 1 72 ? 1.371 -2.519 2.291 1.00 97.19 72 VAL A CA 1
ATOM 566 C C . VAL A 1 72 ? 2.279 -1.357 1.890 1.00 97.19 72 VAL A C 1
ATOM 568 O O . VAL A 1 72 ? 2.943 -1.450 0.862 1.00 97.19 72 VAL A O 1
ATOM 571 N N . ILE A 1 73 ? 2.402 -0.320 2.725 1.00 96.50 73 ILE A N 1
ATOM 572 C CA . ILE A 1 73 ? 3.277 0.839 2.469 1.00 96.50 73 ILE A CA 1
ATOM 573 C C . ILE A 1 73 ? 4.736 0.398 2.300 1.00 96.50 73 ILE A C 1
ATOM 575 O O . ILE A 1 73 ? 5.405 0.767 1.334 1.00 96.50 73 ILE A O 1
ATOM 579 N N . SER A 1 74 ? 5.226 -0.448 3.206 1.00 97.19 74 SER A N 1
ATOM 580 C CA . SER A 1 74 ? 6.579 -1.006 3.119 1.00 97.19 74 SER A CA 1
ATOM 581 C C . SER A 1 74 ? 6.754 -1.861 1.862 1.00 97.19 74 SER A C 1
ATOM 583 O O . SER A 1 74 ? 7.796 -1.805 1.214 1.00 97.19 74 SER A O 1
ATOM 585 N N . GLY A 1 75 ? 5.725 -2.628 1.495 1.00 97.56 75 GLY A N 1
ATOM 586 C CA . GLY A 1 75 ? 5.683 -3.433 0.281 1.00 97.56 75 GLY A CA 1
ATOM 587 C C . GLY A 1 75 ? 5.737 -2.590 -0.992 1.00 97.56 75 GLY A C 1
ATOM 588 O O . GLY A 1 75 ? 6.453 -2.964 -1.914 1.00 97.56 75 GLY A O 1
ATOM 589 N N . LEU A 1 76 ? 5.054 -1.443 -1.040 1.00 96.62 76 LEU A N 1
ATOM 590 C CA . LEU A 1 76 ? 5.121 -0.511 -2.170 1.00 96.62 76 LEU A CA 1
ATOM 591 C C . LEU A 1 76 ? 6.548 -0.001 -2.377 1.00 96.62 76 LEU A C 1
ATOM 593 O O . LEU A 1 76 ? 7.040 0.018 -3.499 1.00 96.62 76 LEU A O 1
ATOM 597 N N . VAL A 1 77 ? 7.241 0.364 -1.298 1.00 96.56 77 VAL A N 1
ATOM 598 C CA . VAL A 1 77 ? 8.638 0.810 -1.383 1.00 96.56 77 VAL A CA 1
ATOM 599 C C . VAL A 1 77 ? 9.557 -0.341 -1.803 1.00 96.56 77 VAL A C 1
ATOM 601 O O . VAL A 1 77 ? 10.379 -0.176 -2.699 1.00 96.56 77 VAL A O 1
ATOM 604 N N . LEU A 1 78 ? 9.414 -1.514 -1.181 1.00 97.25 78 LEU A N 1
ATOM 605 C CA . LEU A 1 78 ? 10.288 -2.666 -1.413 1.00 97.25 78 LEU A CA 1
ATOM 606 C C . LEU A 1 78 ? 10.123 -3.280 -2.810 1.00 97.25 78 LEU A C 1
ATOM 608 O O . LEU A 1 78 ? 11.096 -3.759 -3.387 1.00 97.25 78 LEU A O 1
ATOM 612 N N . HIS A 1 79 ? 8.896 -3.304 -3.330 1.00 96.81 79 HIS A N 1
ATOM 613 C CA . HIS A 1 79 ? 8.550 -3.926 -4.610 1.00 96.81 79 HIS A CA 1
ATOM 614 C C . HIS A 1 79 ? 8.396 -2.915 -5.751 1.00 96.81 79 HIS A C 1
ATOM 616 O O . HIS A 1 79 ? 7.920 -3.284 -6.826 1.00 96.81 79 HIS A O 1
ATOM 622 N N . ALA A 1 80 ? 8.802 -1.658 -5.546 1.00 96.38 80 ALA A N 1
ATOM 623 C CA . ALA A 1 80 ? 8.857 -0.672 -6.613 1.00 96.38 80 ALA A CA 1
ATOM 624 C C . ALA A 1 80 ? 9.734 -1.197 -7.771 1.00 96.38 80 ALA A C 1
ATOM 626 O O . ALA A 1 80 ? 10.852 -1.659 -7.535 1.00 96.38 80 ALA A O 1
ATOM 627 N N . PRO A 1 81 ? 9.261 -1.143 -9.030 1.00 95.19 81 PRO A N 1
ATOM 628 C CA . PRO A 1 81 ? 9.974 -1.774 -10.140 1.00 95.19 81 PRO A CA 1
ATOM 629 C C . PRO A 1 81 ? 11.188 -0.967 -10.615 1.00 95.19 81 PRO A C 1
ATOM 631 O O . PRO A 1 81 ? 12.029 -1.493 -11.342 1.00 95.19 81 PRO A O 1
ATOM 634 N N . ASP A 1 82 ? 11.294 0.296 -10.201 1.00 95.75 82 ASP A N 1
ATOM 635 C CA . ASP A 1 82 ? 12.440 1.157 -10.453 1.00 95.75 82 ASP A CA 1
ATOM 636 C C . ASP A 1 82 ? 12.625 2.182 -9.320 1.00 95.75 82 ASP A C 1
ATOM 638 O O . ASP A 1 82 ? 11.728 2.435 -8.506 1.00 95.75 82 ASP A O 1
ATOM 642 N N . SER A 1 83 ? 13.810 2.794 -9.282 1.00 94.44 83 SER A N 1
ATOM 643 C CA . SER A 1 83 ? 14.181 3.778 -8.262 1.00 94.44 8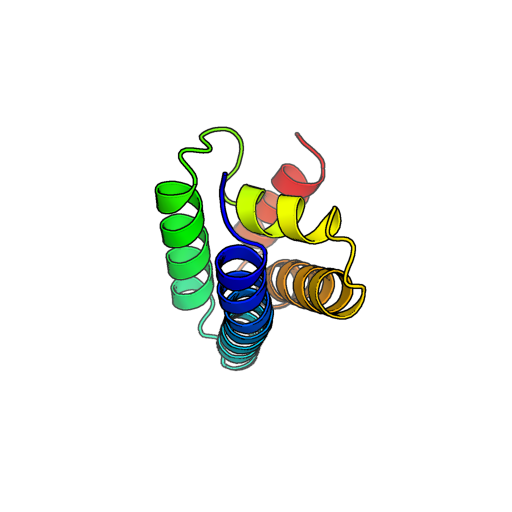3 SER A CA 1
ATOM 644 C C . SER A 1 83 ? 13.386 5.082 -8.351 1.00 94.44 83 SER A C 1
ATOM 646 O O . SER A 1 83 ? 13.299 5.810 -7.364 1.00 94.44 83 SER A O 1
ATOM 648 N N . VAL A 1 84 ? 12.790 5.393 -9.507 1.00 95.12 84 VAL A N 1
ATOM 649 C CA . VAL A 1 84 ? 11.969 6.597 -9.685 1.00 95.12 84 VAL A CA 1
ATOM 650 C C . VAL A 1 84 ? 10.639 6.419 -8.964 1.00 95.12 84 VAL A C 1
ATOM 652 O O . VAL A 1 84 ? 10.215 7.309 -8.228 1.00 95.12 84 VAL A O 1
ATOM 655 N N . ARG A 1 85 ? 9.987 5.266 -9.123 1.00 92.69 85 ARG A N 1
ATOM 656 C CA . ARG A 1 85 ? 8.745 4.930 -8.416 1.00 92.69 85 ARG A CA 1
ATOM 657 C C . ARG A 1 85 ? 8.972 4.792 -6.917 1.00 92.69 85 ARG A C 1
ATOM 659 O O . ARG A 1 85 ? 8.198 5.357 -6.150 1.00 92.69 85 ARG A O 1
ATOM 666 N N . GLU A 1 86 ? 10.056 4.138 -6.504 1.00 95.62 86 GLU A N 1
ATOM 667 C CA . GLU A 1 86 ? 10.443 4.058 -5.090 1.00 95.62 86 GLU A CA 1
ATOM 668 C C . GLU A 1 86 ? 10.595 5.460 -4.477 1.00 95.62 86 GLU A C 1
ATOM 670 O O . GLU A 1 86 ? 10.044 5.752 -3.414 1.00 95.62 86 GLU A O 1
ATOM 675 N N . PHE A 1 87 ? 11.316 6.349 -5.166 1.00 93.81 87 PHE A N 1
ATOM 676 C CA . PHE A 1 87 ? 11.527 7.724 -4.725 1.00 93.81 87 PHE A CA 1
ATOM 677 C C . PHE A 1 87 ? 10.216 8.511 -4.628 1.00 93.81 87 PHE A C 1
ATOM 679 O O . PHE A 1 87 ? 9.998 9.201 -3.635 1.00 93.81 87 PHE A O 1
ATOM 686 N N . ARG A 1 88 ? 9.321 8.375 -5.615 1.00 91.88 88 ARG A N 1
ATOM 687 C CA . ARG A 1 88 ? 8.0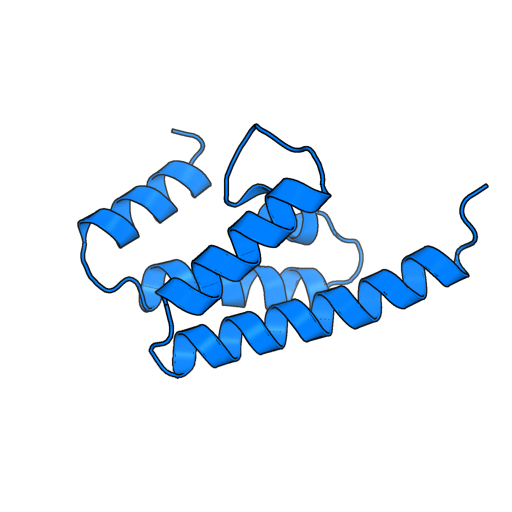03 9.028 -5.596 1.00 91.88 88 ARG A CA 1
ATOM 688 C C . ARG A 1 88 ? 7.170 8.598 -4.391 1.00 91.88 88 ARG A C 1
ATOM 690 O O . ARG A 1 88 ? 6.647 9.465 -3.706 1.00 91.88 88 ARG A O 1
ATOM 697 N N . ILE A 1 89 ? 7.108 7.298 -4.094 1.00 92.69 89 ILE A N 1
ATOM 698 C CA . ILE A 1 89 ? 6.389 6.787 -2.915 1.00 92.69 89 ILE A CA 1
ATOM 699 C C . ILE A 1 89 ? 6.980 7.375 -1.629 1.00 92.69 89 ILE A C 1
ATOM 701 O O . ILE A 1 89 ? 6.244 7.833 -0.762 1.00 92.69 89 ILE A O 1
ATOM 705 N N . LYS A 1 90 ? 8.312 7.404 -1.497 1.00 93.06 90 LYS A N 1
ATOM 706 C CA . LYS A 1 90 ? 8.970 7.973 -0.309 1.00 93.06 90 LYS A CA 1
ATOM 707 C C . LYS A 1 90 ? 8.708 9.469 -0.138 1.00 93.06 90 LYS A C 1
ATOM 709 O O . LYS A 1 90 ? 8.549 9.908 0.996 1.00 93.06 90 LYS A O 1
ATOM 714 N N . ASN A 1 91 ? 8.687 10.240 -1.225 1.00 91.25 91 ASN A N 1
ATOM 715 C CA . ASN A 1 91 ? 8.367 11.668 -1.169 1.00 91.25 91 ASN A CA 1
ATOM 716 C C . ASN A 1 91 ? 6.926 11.905 -0.727 1.00 91.25 91 ASN A C 1
ATOM 718 O O . ASN A 1 91 ? 6.700 12.711 0.173 1.00 91.25 91 ASN A O 1
ATOM 722 N N . GLU A 1 92 ? 5.994 11.132 -1.282 1.00 88.31 92 GLU A N 1
ATOM 723 C CA . GLU A 1 92 ? 4.584 11.180 -0.908 1.00 88.31 92 GLU A CA 1
ATOM 724 C C . GLU A 1 92 ? 4.403 10.923 0.597 1.00 88.31 92 GLU A C 1
ATOM 726 O O . GLU A 1 92 ? 3.793 11.716 1.307 1.00 88.31 92 GLU A O 1
ATOM 731 N N . LEU A 1 93 ? 5.047 9.873 1.122 1.00 87.50 93 LEU A N 1
ATOM 732 C CA . LEU A 1 93 ? 5.040 9.549 2.555 1.00 87.50 93 LEU A CA 1
ATOM 733 C C . LEU A 1 93 ? 5.719 10.617 3.426 1.00 87.50 93 LEU A C 1
ATOM 735 O O . LEU A 1 93 ? 5.406 10.742 4.608 1.00 87.50 93 LEU A O 1
ATOM 739 N N . ALA A 1 94 ? 6.673 11.366 2.873 1.00 87.06 94 ALA A N 1
ATOM 740 C CA . ALA A 1 94 ? 7.337 12.466 3.563 1.00 87.06 94 ALA A CA 1
ATOM 741 C C . ALA A 1 94 ? 6.539 13.783 3.508 1.00 87.06 94 ALA A C 1
ATOM 743 O O . ALA A 1 94 ? 6.972 14.756 4.132 1.00 87.06 94 ALA A O 1
ATOM 744 N N . GLY A 1 95 ? 5.423 13.826 2.767 1.00 74.00 95 GLY A N 1
ATOM 745 C CA . GLY A 1 95 ? 4.622 15.027 2.532 1.00 74.00 95 GLY A CA 1
ATOM 746 C C . GLY A 1 95 ? 5.365 16.102 1.732 1.00 74.00 95 GLY A C 1
ATOM 747 O O . GLY A 1 95 ? 5.255 17.283 2.066 1.00 74.00 95 GLY A O 1
ATOM 748 N N . LYS A 1 96 ? 6.191 15.701 0.753 1.00 51.53 96 LYS A N 1
ATOM 749 C CA . LYS A 1 96 ? 7.074 16.589 -0.026 1.00 51.53 96 LYS A CA 1
ATOM 750 C C . LYS A 1 96 ? 6.860 16.514 -1.528 1.00 51.53 96 LYS A C 1
ATOM 752 O O . LYS A 1 96 ? 6.766 15.385 -2.053 1.00 51.53 96 LYS A O 1
#

Radius of gyration: 13.46 Å; chains: 1; bounding box: 41×28×27 Å